Protein AF-A0AAE5P5G8-F1 (afdb_monomer)

pLDDT: mean 90.18, std 6.87, range [53.53, 97.81]

Mean predicted aligned error: 6.52 Å

Organism: Priestia megaterium (NCBI:txid1404)

Foldseek 3Di:
DLVVVLVVLVVVLVVVCVVVVVVDDPVPPVVVVVSVVVSVVVSVVVNVCSVVVPPQDPVSVVCVVCVVVVVVVVD

Secondary structure (DSSP, 8-state):
-HHHHHHHHHHHHHHHHHHHGGGS-TT-HHHHHHHHHHHHHHHHHHHHHHH-TTPPPHHHHHHHHHHHHHHHH--

Solvent-accessible surface area (backbone atoms only — not comparable to full-atom values): 4422 Å² total; per-residue (Å²): 110,71,68,59,51,51,50,51,53,50,50,53,52,51,52,52,47,67,60,51,56,79,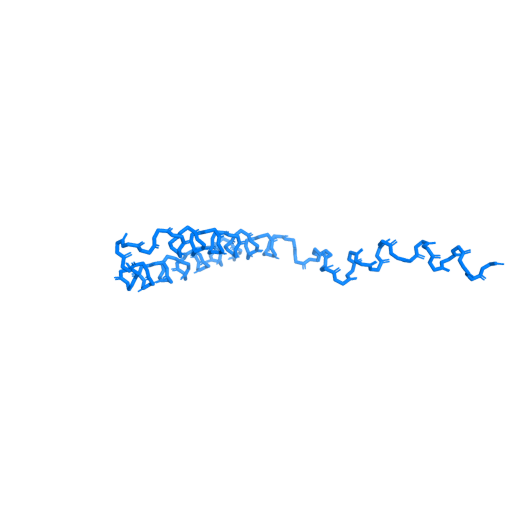72,52,56,89,83,43,58,66,59,52,50,50,50,51,50,53,51,50,51,50,51,50,49,55,53,47,39,73,76,43,71,84,59,80,47,72,68,54,50,48,48,64,66,46,52,63,54,52,64,64,69,79,108

Sequence (75 aa):
MKWITVIGITVCVVLIFLYEWPKMDRNQKKEKAAFVILTTMGWLLAILLLFFPDMPGPTQMIDMLFKPLGKMLEK

Radius of gyration: 18.9 Å; Cα contacts (8 Å, |Δi|>4): 14; chains: 1; bounding box: 51×26×37 Å

Structure (mmCIF, N/CA/C/O backbone):
data_AF-A0AAE5P5G8-F1
#
_entry.id   AF-A0AAE5P5G8-F1
#
loop_
_atom_site.group_PDB
_atom_site.id
_atom_site.type_symbol
_atom_site.label_atom_id
_atom_site.label_alt_id
_atom_site.label_comp_id
_atom_site.label_asym_id
_atom_site.label_entity_id
_atom_site.label_seq_id
_atom_site.pdbx_PDB_ins_code
_atom_site.Cartn_x
_atom_site.Cartn_y
_atom_site.Cartn_z
_atom_site.occupancy
_atom_site.B_iso_or_equiv
_atom_site.auth_seq_id
_atom_site.auth_comp_id
_atom_site.auth_asym_id
_atom_site.auth_atom_id
_atom_site.pdbx_PDB_model_num
ATOM 1 N N . MET A 1 1 ? -5.634 -12.769 -15.509 1.00 76.69 1 MET A N 1
ATOM 2 C CA . MET A 1 1 ? -4.665 -13.067 -14.428 1.00 76.69 1 MET A CA 1
ATOM 3 C C . MET A 1 1 ? -4.437 -11.870 -13.508 1.00 76.69 1 MET A C 1
ATOM 5 O O . MET A 1 1 ? -4.939 -11.911 -12.398 1.00 76.69 1 MET A O 1
ATOM 9 N N . LYS A 1 2 ? -3.789 -10.782 -13.960 1.00 87.00 2 LYS A N 1
ATOM 10 C CA . LYS A 1 2 ? -3.446 -9.610 -13.120 1.00 87.00 2 LYS A CA 1
ATOM 11 C C . LYS A 1 2 ? -4.618 -9.029 -12.305 1.00 87.00 2 LYS A C 1
ATOM 13 O O . LYS A 1 2 ? -4.470 -8.814 -11.112 1.00 87.00 2 LYS A O 1
ATOM 18 N N . TRP A 1 3 ? -5.799 -8.871 -12.905 1.00 91.44 3 TRP A N 1
ATOM 19 C CA . TRP A 1 3 ? -7.005 -8.399 -12.202 1.00 91.44 3 TRP A CA 1
ATOM 20 C C . TRP A 1 3 ? -7.492 -9.334 -11.085 1.00 91.44 3 TRP A C 1
ATOM 22 O O . TRP A 1 3 ? -7.924 -8.858 -10.042 1.00 91.44 3 TRP A O 1
ATOM 32 N N . ILE A 1 4 ? -7.366 -10.655 -11.262 1.00 95.00 4 ILE A N 1
ATOM 33 C CA . ILE A 1 4 ? -7.679 -11.637 -10.209 1.00 95.00 4 ILE A CA 1
ATOM 34 C C . ILE A 1 4 ? -6.700 -11.464 -9.046 1.00 95.00 4 ILE A C 1
ATOM 36 O O . ILE A 1 4 ? -7.104 -11.471 -7.888 1.00 95.00 4 ILE A O 1
ATOM 40 N N . THR A 1 5 ? -5.421 -11.238 -9.347 1.00 94.25 5 THR A N 1
ATOM 41 C CA . THR A 1 5 ? -4.407 -10.953 -8.331 1.00 94.25 5 THR A CA 1
ATOM 42 C C . THR A 1 5 ? -4.681 -9.634 -7.604 1.00 94.25 5 THR A C 1
ATOM 44 O O . THR A 1 5 ? -4.564 -9.595 -6.387 1.00 94.25 5 THR A O 1
ATOM 47 N N . VAL A 1 6 ? -5.118 -8.57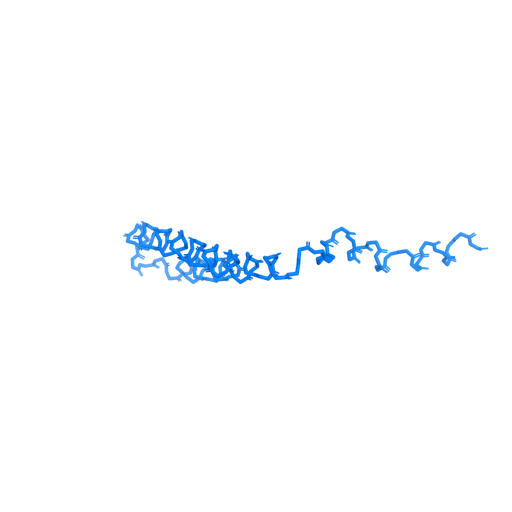8 -8.301 1.00 96.06 6 VAL A N 1
ATOM 48 C CA . VAL A 1 6 ? -5.528 -7.303 -7.673 1.00 96.06 6 VAL A CA 1
ATOM 49 C C . VAL A 1 6 ? -6.708 -7.504 -6.721 1.00 96.06 6 VAL A C 1
ATOM 51 O O . VAL A 1 6 ? -6.697 -6.968 -5.611 1.00 96.06 6 VAL A O 1
ATOM 54 N N . ILE A 1 7 ? -7.701 -8.306 -7.118 1.00 96.69 7 ILE A N 1
ATOM 55 C CA . ILE A 1 7 ? -8.826 -8.667 -6.246 1.00 96.69 7 ILE A CA 1
ATOM 56 C 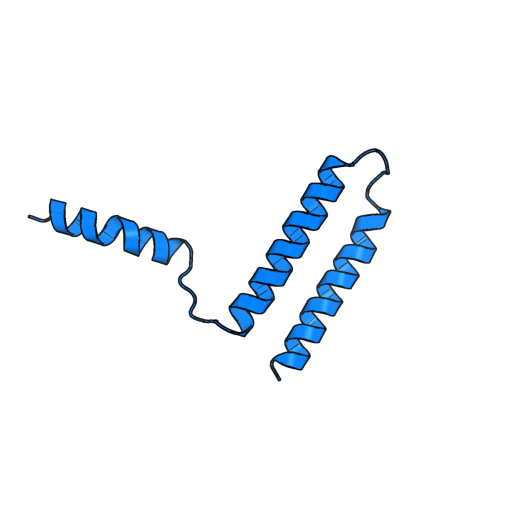C . ILE A 1 7 ? -8.308 -9.423 -5.018 1.00 96.69 7 ILE A C 1
ATOM 58 O O . ILE A 1 7 ? -8.649 -9.049 -3.902 1.00 96.69 7 ILE A O 1
ATOM 62 N N . GLY A 1 8 ? -7.431 -10.414 -5.199 1.00 96.88 8 GLY A N 1
ATOM 63 C CA . GLY A 1 8 ? -6.824 -11.161 -4.092 1.00 96.88 8 GLY A CA 1
ATOM 64 C C . GLY A 1 8 ? -6.046 -10.270 -3.118 1.00 96.88 8 GLY A C 1
ATOM 65 O O . GLY A 1 8 ? -6.261 -10.347 -1.913 1.00 96.88 8 GLY A O 1
ATOM 66 N N . ILE A 1 9 ? -5.208 -9.364 -3.632 1.00 95.88 9 ILE A N 1
ATOM 67 C CA . ILE A 1 9 ? -4.470 -8.378 -2.826 1.00 95.88 9 ILE A CA 1
ATOM 68 C C . ILE A 1 9 ? -5.446 -7.497 -2.037 1.00 95.88 9 ILE A C 1
ATOM 70 O O . ILE A 1 9 ? -5.271 -7.300 -0.836 1.00 95.88 9 ILE A O 1
ATOM 74 N N . THR A 1 10 ? -6.496 -6.997 -2.690 1.00 96.44 10 THR A N 1
ATOM 75 C CA . THR A 1 10 ? -7.510 -6.149 -2.046 1.00 96.44 10 THR A CA 1
ATOM 76 C C . THR A 1 10 ? -8.257 -6.905 -0.950 1.00 96.44 10 THR A C 1
ATOM 78 O O . THR A 1 10 ? -8.438 -6.369 0.138 1.00 96.44 10 THR A O 1
ATOM 81 N N . VAL A 1 11 ? -8.628 -8.165 -1.190 1.00 97.81 11 VAL A N 1
ATOM 82 C CA . VAL A 1 11 ? -9.262 -9.024 -0.181 1.00 97.81 11 VAL A CA 1
ATOM 83 C C . VAL A 1 11 ? -8.341 -9.212 1.025 1.00 97.81 11 VAL A C 1
ATOM 85 O O . VAL A 1 11 ? -8.787 -9.014 2.151 1.00 97.81 11 VAL A O 1
ATOM 88 N N . CYS A 1 12 ? -7.056 -9.513 0.818 1.00 97.12 12 CYS A N 1
ATOM 89 C CA . CYS A 1 12 ? -6.090 -9.630 1.915 1.00 97.12 12 CYS A CA 1
ATOM 90 C C . CYS A 1 12 ? -5.987 -8.334 2.732 1.00 97.12 12 CYS A C 1
ATOM 92 O O . CYS A 1 12 ? -6.011 -8.378 3.960 1.00 97.12 12 CYS A O 1
ATOM 94 N N . VAL A 1 13 ? -5.924 -7.179 2.066 1.00 96.75 13 VAL A N 1
ATOM 95 C CA . VAL A 1 13 ? -5.869 -5.871 2.733 1.00 96.75 13 VAL A CA 1
ATOM 96 C C . VAL A 1 13 ? -7.138 -5.594 3.537 1.00 96.75 13 VAL A C 1
ATOM 98 O O . VAL A 1 13 ? -7.049 -5.148 4.678 1.00 96.75 13 VAL A O 1
ATOM 101 N N . VAL A 1 14 ? -8.314 -5.912 2.991 1.00 97.00 14 VAL A N 1
ATOM 102 C CA . VAL A 1 14 ? -9.591 -5.783 3.708 1.00 97.00 14 VAL A CA 1
ATOM 103 C C . VAL A 1 14 ? -9.625 -6.695 4.934 1.00 97.00 14 VAL A C 1
ATOM 105 O O . VAL A 1 14 ? -10.046 -6.252 5.998 1.00 97.00 14 VAL A O 1
ATOM 108 N N . LEU A 1 15 ? -9.142 -7.936 4.829 1.00 97.19 15 LEU A N 1
ATOM 109 C CA . LEU A 1 15 ? -9.070 -8.858 5.966 1.00 97.19 15 LEU A CA 1
ATOM 110 C C . LEU A 1 15 ? -8.136 -8.341 7.068 1.00 97.19 15 LEU A C 1
ATOM 112 O O . LEU A 1 15 ? -8.513 -8.365 8.239 1.00 97.19 15 LEU A O 1
ATOM 116 N N . ILE A 1 16 ? -6.959 -7.822 6.703 1.00 95.19 16 ILE A N 1
ATOM 117 C CA . ILE A 1 16 ? -6.030 -7.179 7.647 1.00 95.19 16 ILE A CA 1
ATOM 118 C C . ILE A 1 16 ? -6.716 -5.990 8.330 1.00 95.19 16 ILE A C 1
ATOM 120 O O . ILE A 1 16 ? -6.674 -5.870 9.553 1.00 95.19 16 ILE A O 1
ATOM 124 N N . PHE A 1 17 ? -7.395 -5.143 7.553 1.00 95.00 17 PHE A N 1
ATOM 125 C CA . PHE A 1 17 ? -8.116 -3.985 8.072 1.00 95.00 17 PHE A CA 1
ATOM 126 C C . PHE A 1 17 ? -9.207 -4.386 9.066 1.00 95.00 17 PHE A C 1
ATOM 128 O O . PHE A 1 17 ? -9.256 -3.856 10.171 1.00 95.00 17 PHE A O 1
ATOM 135 N N . LEU A 1 18 ? -10.053 -5.353 8.709 1.00 94.81 18 LEU A N 1
ATOM 136 C CA . LEU A 1 18 ? -11.138 -5.831 9.566 1.00 94.81 18 LEU A CA 1
ATOM 137 C C . LEU A 1 18 ? -10.638 -6.521 10.839 1.00 94.81 18 LEU A C 1
ATOM 139 O O . LEU A 1 18 ? -11.331 -6.476 11.851 1.00 94.81 18 LEU A O 1
ATOM 143 N N . TYR A 1 19 ? -9.463 -7.148 10.803 1.00 94.62 19 TYR A N 1
ATOM 144 C CA . TYR A 1 19 ? -8.876 -7.811 11.966 1.00 94.62 19 TYR A CA 1
ATOM 145 C C . TYR A 1 19 ? -8.203 -6.833 12.935 1.00 94.62 19 TYR A C 1
ATOM 147 O O . TYR A 1 19 ? -8.384 -6.946 14.148 1.00 94.62 19 TYR A O 1
ATOM 155 N N . GLU A 1 20 ? -7.448 -5.864 12.415 1.00 92.75 20 GLU A N 1
ATOM 156 C CA . GLU A 1 20 ? -6.635 -4.964 13.239 1.00 92.75 20 GLU A CA 1
ATOM 157 C C . GLU A 1 20 ? -7.432 -3.753 13.750 1.00 92.75 20 GLU A C 1
ATOM 159 O O . GLU A 1 20 ? -7.260 -3.311 14.886 1.00 92.75 20 GLU A O 1
ATOM 164 N N . TRP A 1 21 ? -8.381 -3.251 12.954 1.00 91.31 21 TRP A N 1
ATOM 165 C CA . TRP A 1 21 ? -9.214 -2.103 13.317 1.00 91.31 21 TRP A CA 1
ATOM 166 C C . TRP A 1 21 ? -9.994 -2.246 14.639 1.00 91.31 21 TRP A C 1
ATOM 168 O O . TRP A 1 21 ? -9.964 -1.298 15.431 1.00 91.31 21 TRP A O 1
ATOM 178 N N . PRO A 1 22 ? -10.688 -3.369 14.933 1.00 91.12 22 PRO A N 1
ATOM 179 C CA . PRO A 1 22 ? -11.426 -3.527 16.187 1.00 91.12 22 PRO A CA 1
ATOM 180 C C . PRO A 1 22 ? -10.516 -3.709 17.406 1.00 91.12 22 PRO A C 1
ATOM 182 O O . PRO A 1 22 ? -10.960 -3.466 18.525 1.00 91.12 22 PRO A O 1
ATOM 185 N N . LYS A 1 23 ? -9.256 -4.118 17.210 1.00 90.06 23 LYS A N 1
ATOM 186 C CA . LYS A 1 23 ? -8.279 -4.262 18.298 1.00 90.06 23 LYS A CA 1
ATOM 187 C C . LYS A 1 23 ? -7.701 -2.929 18.760 1.00 90.06 23 LYS A C 1
ATOM 189 O O . LYS A 1 23 ? -7.204 -2.845 19.877 1.00 90.06 23 LYS A O 1
ATOM 194 N N . MET A 1 24 ? -7.769 -1.900 17.917 1.00 89.69 24 MET A N 1
ATOM 195 C CA . MET A 1 24 ? -7.303 -0.563 18.261 1.00 89.69 24 MET A CA 1
ATOM 196 C C . MET A 1 24 ? -8.362 0.207 19.052 1.00 89.69 24 MET A C 1
ATOM 198 O O . MET A 1 24 ? -9.476 0.464 18.574 1.00 89.69 24 MET A O 1
ATOM 202 N N . ASP A 1 25 ? -7.976 0.671 20.237 1.00 86.12 25 ASP A N 1
ATOM 203 C CA . ASP A 1 25 ? -8.829 1.438 21.137 1.00 86.12 25 ASP A CA 1
ATOM 204 C C . ASP A 1 25 ? -9.294 2.757 20.474 1.00 86.12 25 ASP A C 1
ATOM 206 O O . ASP A 1 25 ? -8.680 3.304 19.548 1.00 86.12 25 ASP A O 1
ATOM 210 N N . ARG A 1 26 ? -10.428 3.308 20.913 1.00 78.31 26 ARG A N 1
ATOM 211 C CA . ARG A 1 26 ? -10.944 4.602 20.434 1.00 78.31 26 ARG A CA 1
ATOM 212 C C . ARG A 1 26 ? -9.995 5.762 20.736 1.00 78.31 26 ARG A C 1
ATOM 214 O O . ARG A 1 26 ? -9.982 6.722 19.965 1.00 78.31 26 ARG A O 1
ATOM 221 N N . ASN A 1 27 ? -9.190 5.671 21.796 1.00 85.44 27 ASN A N 1
ATOM 222 C CA . ASN A 1 27 ? -8.216 6.711 22.145 1.00 85.44 27 ASN A CA 1
ATOM 223 C C . ASN A 1 27 ? -6.931 6.679 21.296 1.00 85.44 27 ASN A C 1
ATOM 225 O O . ASN A 1 27 ? -6.214 7.678 21.230 1.00 85.44 27 ASN A O 1
ATOM 229 N N . GLN A 1 28 ? -6.676 5.592 20.566 1.00 89.38 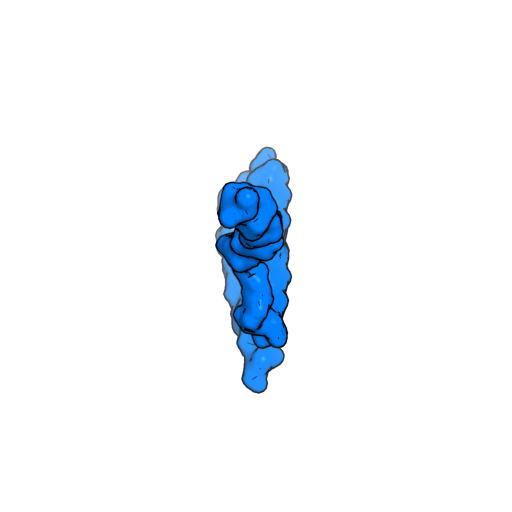28 GLN A N 1
ATOM 230 C CA . GLN A 1 28 ? -5.471 5.372 19.759 1.00 89.38 28 GLN A CA 1
ATOM 231 C C . GLN A 1 28 ? -5.555 6.021 18.362 1.00 89.38 28 GLN A C 1
ATOM 233 O O . GLN A 1 28 ? -5.326 5.397 17.326 1.00 89.38 28 GLN A O 1
ATOM 238 N N . LYS A 1 29 ? -5.908 7.313 18.300 1.00 88.81 2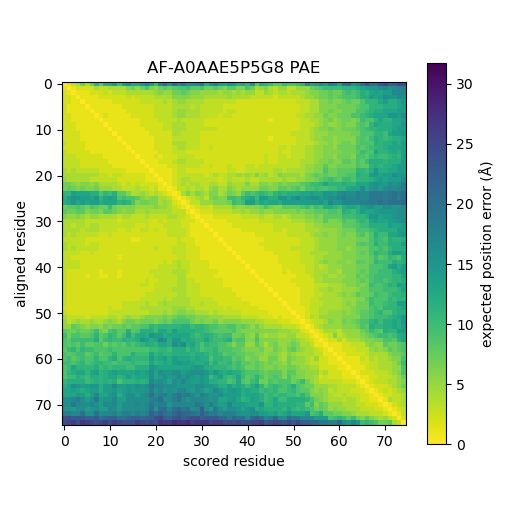9 LYS A N 1
ATOM 239 C CA . LYS A 1 29 ? -6.141 8.024 17.024 1.00 88.81 29 LYS A CA 1
ATOM 240 C C . LYS A 1 29 ? -4.896 8.089 16.129 1.00 88.81 29 LYS A C 1
ATOM 242 O O . LYS A 1 29 ? -5.019 7.992 14.911 1.00 88.81 29 LYS A O 1
ATOM 247 N N . LYS A 1 30 ? -3.705 8.243 16.724 1.00 91.69 30 LYS A N 1
ATOM 248 C CA . LYS A 1 30 ? -2.430 8.298 15.986 1.00 91.69 30 LYS A CA 1
ATOM 249 C C . LYS A 1 30 ? -2.061 6.944 15.382 1.00 91.69 30 LYS A C 1
ATOM 251 O O . LYS A 1 30 ? -1.648 6.894 14.230 1.00 91.69 30 LYS A O 1
ATOM 256 N N . GLU A 1 31 ? -2.263 5.860 16.126 1.00 93.44 31 GLU A N 1
ATOM 257 C CA . GLU A 1 31 ? -1.999 4.502 15.637 1.00 93.44 31 GLU A CA 1
ATOM 258 C C . GLU A 1 31 ? -2.977 4.103 14.533 1.00 93.44 31 GLU A C 1
ATOM 260 O O . GLU A 1 31 ? -2.547 3.563 13.520 1.00 93.44 31 GLU A O 1
ATOM 265 N N . LYS A 1 32 ? -4.261 4.474 14.647 1.00 91.88 32 LYS A N 1
ATOM 266 C CA . LYS A 1 32 ? -5.235 4.295 13.557 1.00 91.88 32 LYS A CA 1
ATOM 267 C C . LYS A 1 32 ? -4.828 5.044 12.293 1.00 91.88 32 LYS A C 1
ATOM 269 O O . LYS A 1 32 ? -4.912 4.486 11.203 1.00 91.88 32 LYS A O 1
ATOM 274 N N . ALA A 1 33 ? -4.361 6.285 12.429 1.00 93.88 33 ALA A N 1
ATOM 275 C CA . ALA A 1 33 ? -3.862 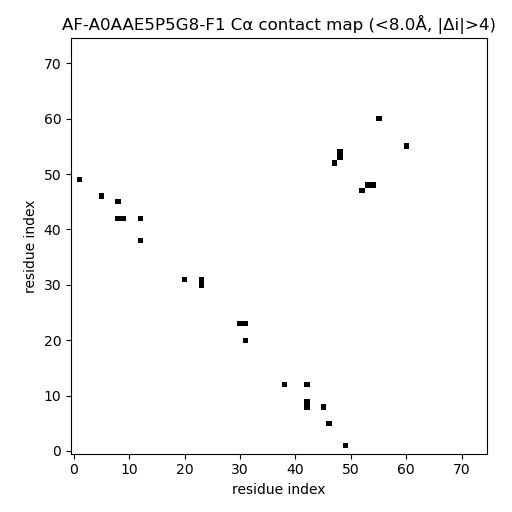7.054 11.293 1.00 93.88 33 ALA A CA 1
ATOM 276 C C . ALA A 1 33 ? -2.631 6.386 10.657 1.00 93.88 33 ALA A C 1
ATOM 278 O O . ALA A 1 33 ? -2.606 6.192 9.444 1.00 93.88 33 ALA A O 1
ATOM 279 N N . ALA A 1 34 ? -1.650 5.975 11.466 1.00 95.69 34 ALA A N 1
ATOM 280 C CA . ALA A 1 34 ? -0.467 5.268 10.983 1.00 95.69 34 ALA A CA 1
ATOM 281 C C . ALA A 1 34 ? -0.839 3.955 10.276 1.00 95.69 34 ALA A C 1
ATOM 283 O O . ALA A 1 34 ? -0.353 3.692 9.180 1.00 95.69 34 ALA A O 1
ATOM 284 N N . PHE A 1 35 ? -1.753 3.174 10.851 1.00 95.31 35 PHE A N 1
ATOM 285 C CA . PHE A 1 35 ? -2.243 1.932 10.264 1.00 95.31 35 PHE A CA 1
ATOM 286 C C . PHE A 1 35 ? -2.896 2.152 8.900 1.00 95.31 35 PHE A C 1
ATOM 288 O O . PHE A 1 35 ? -2.543 1.468 7.940 1.00 95.31 35 PHE A O 1
ATOM 295 N N . VAL A 1 36 ? -3.800 3.129 8.784 1.00 95.25 36 VAL A N 1
ATOM 296 C CA . VAL A 1 36 ? -4.462 3.458 7.511 1.00 95.25 36 VAL A CA 1
ATOM 297 C C . VAL A 1 36 ? -3.436 3.880 6.463 1.00 95.25 36 VAL A C 1
ATOM 299 O O . VAL A 1 36 ? -3.474 3.379 5.340 1.00 95.25 36 VAL A O 1
ATOM 302 N N . ILE A 1 37 ? -2.505 4.766 6.823 1.00 96.88 37 ILE A N 1
ATOM 303 C CA . ILE A 1 37 ? -1.481 5.275 5.904 1.00 96.88 37 ILE A CA 1
ATOM 304 C C . ILE A 1 37 ? -0.588 4.131 5.421 1.00 96.88 37 ILE A C 1
ATOM 306 O O . ILE A 1 37 ? -0.461 3.928 4.216 1.00 96.88 37 ILE A O 1
ATOM 310 N N . LEU A 1 38 ? -0.022 3.347 6.341 1.00 96.56 38 LEU A N 1
ATOM 311 C CA . LEU A 1 38 ? 0.887 2.250 6.007 1.00 96.56 38 LEU A CA 1
ATOM 312 C C . LEU A 1 38 ? 0.192 1.163 5.184 1.00 96.56 38 LEU A C 1
ATOM 314 O O . LEU A 1 38 ? 0.746 0.698 4.189 1.00 96.56 38 LEU A O 1
ATOM 318 N N . THR A 1 39 ? -1.038 0.801 5.547 1.00 96.25 39 THR A N 1
ATOM 319 C CA . THR A 1 39 ? -1.824 -0.201 4.815 1.00 96.25 39 THR A CA 1
ATOM 320 C C . THR A 1 39 ? -2.151 0.280 3.404 1.00 96.25 39 THR A C 1
ATOM 322 O O . THR A 1 39 ? -1.988 -0.469 2.442 1.00 96.25 39 THR A O 1
ATOM 325 N N . THR A 1 40 ? -2.546 1.547 3.253 1.00 96.69 40 THR A N 1
ATOM 326 C CA . THR A 1 40 ? -2.847 2.135 1.939 1.00 96.69 40 THR A CA 1
ATOM 327 C C . THR A 1 40 ? -1.590 2.225 1.076 1.00 96.69 40 THR A C 1
ATOM 329 O O . THR A 1 40 ? -1.624 1.856 -0.0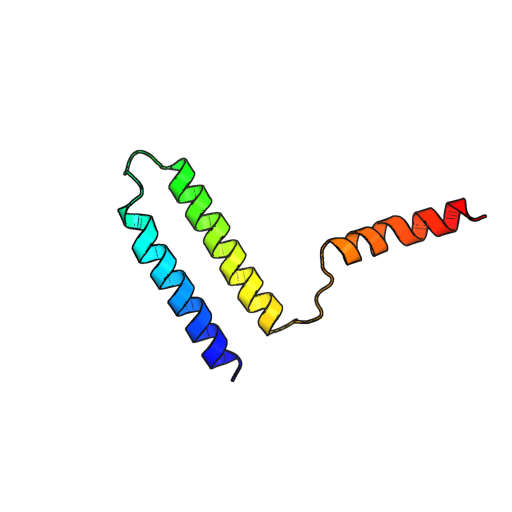95 1.00 96.69 40 THR A O 1
ATOM 332 N N . MET A 1 41 ? -0.462 2.655 1.650 1.00 97.12 41 MET A N 1
ATOM 333 C CA . MET A 1 41 ? 0.823 2.700 0.949 1.00 97.12 41 MET A CA 1
ATOM 334 C C . MET A 1 41 ? 1.268 1.308 0.495 1.00 97.12 41 MET A C 1
ATOM 336 O O . MET A 1 41 ? 1.659 1.145 -0.658 1.00 97.12 41 MET A O 1
ATOM 340 N N . GLY A 1 42 ? 1.168 0.299 1.364 1.00 95.56 42 GLY A N 1
ATOM 341 C CA . GLY A 1 42 ? 1.500 -1.085 1.025 1.00 95.56 42 GLY A CA 1
ATOM 342 C C . GLY A 1 42 ? 0.599 -1.659 -0.070 1.00 95.56 42 GLY A C 1
ATOM 343 O O . GLY A 1 42 ? 1.090 -2.300 -0.997 1.00 95.56 42 GLY A O 1
ATOM 344 N N . TRP A 1 43 ? -0.705 -1.377 -0.014 1.00 97.44 43 TRP A N 1
ATOM 345 C CA . TRP A 1 43 ? -1.661 -1.784 -1.047 1.00 97.44 43 TRP A CA 1
ATOM 346 C C . TRP A 1 43 ? -1.346 -1.153 -2.407 1.00 97.44 43 TRP A C 1
ATOM 348 O O . TRP A 1 43 ? -1.266 -1.861 -3.412 1.00 97.44 43 TRP A O 1
ATOM 358 N N . LEU A 1 44 ? -1.098 0.161 -2.434 1.00 96.25 44 LEU A N 1
ATOM 359 C CA . LEU A 1 44 ? -0.700 0.871 -3.649 1.00 96.25 44 LEU A CA 1
ATOM 360 C C . LEU A 1 44 ? 0.611 0.323 -4.212 1.00 96.25 44 LEU A C 1
ATOM 362 O O . LEU A 1 44 ? 0.688 0.062 -5.409 1.00 96.25 44 LEU A O 1
ATOM 366 N N . LEU A 1 45 ? 1.614 0.094 -3.360 1.00 93.88 45 LEU A N 1
ATOM 367 C CA . LEU A 1 45 ? 2.900 -0.471 -3.765 1.00 93.88 45 LEU A CA 1
ATOM 368 C C . LEU A 1 45 ? 2.737 -1.869 -4.377 1.00 93.88 45 LEU A C 1
ATOM 370 O O . LEU A 1 45 ? 3.328 -2.155 -5.416 1.00 93.88 45 LEU A O 1
ATOM 374 N N . ALA A 1 46 ? 1.906 -2.724 -3.774 1.00 94.25 46 ALA A N 1
ATOM 375 C CA . ALA A 1 46 ? 1.631 -4.064 -4.286 1.00 94.25 46 ALA A CA 1
ATOM 376 C C . ALA A 1 46 ? 0.979 -4.026 -5.677 1.00 94.25 46 ALA A C 1
ATOM 378 O O . ALA A 1 46 ? 1.364 -4.788 -6.565 1.00 94.25 46 ALA A O 1
ATOM 379 N N . ILE A 1 47 ? 0.028 -3.110 -5.894 1.00 94.69 47 ILE A N 1
ATOM 380 C CA . ILE A 1 47 ? -0.571 -2.886 -7.215 1.00 94.69 47 ILE A CA 1
ATOM 381 C C . ILE A 1 47 ? 0.487 -2.368 -8.195 1.00 94.69 47 ILE A C 1
ATOM 383 O O . ILE A 1 47 ? 0.593 -2.884 -9.307 1.00 94.69 47 ILE A O 1
ATOM 387 N N . LEU A 1 48 ? 1.292 -1.386 -7.787 1.00 92.81 48 LEU A N 1
ATOM 388 C CA . LEU A 1 48 ? 2.314 -0.775 -8.632 1.00 92.81 48 LEU A CA 1
ATOM 389 C C . LEU A 1 48 ? 3.315 -1.828 -9.126 1.00 92.81 48 LEU A C 1
ATOM 391 O O . LEU A 1 48 ? 3.556 -1.910 -10.326 1.00 92.81 48 LEU A O 1
ATOM 395 N N . LEU A 1 49 ? 3.813 -2.694 -8.237 1.00 91.69 49 LEU A N 1
ATOM 396 C CA . LEU A 1 49 ? 4.729 -3.791 -8.576 1.00 91.69 49 LEU A CA 1
ATOM 397 C C . LEU A 1 49 ? 4.098 -4.845 -9.495 1.00 91.69 49 LEU A C 1
ATOM 399 O O . LEU A 1 49 ? 4.781 -5.448 -10.318 1.00 91.69 49 LEU A O 1
ATOM 403 N N . LEU A 1 50 ? 2.787 -5.066 -9.401 1.00 92.88 50 LEU A N 1
ATOM 404 C CA . LEU A 1 50 ? 2.088 -6.012 -10.272 1.00 92.88 50 LEU A CA 1
ATOM 405 C C . LEU A 1 50 ? 1.998 -5.520 -11.732 1.00 92.88 50 LEU A C 1
ATOM 407 O O . LEU A 1 50 ? 1.987 -6.319 -12.684 1.00 92.88 50 LEU A O 1
ATOM 411 N N . PHE A 1 51 ? 1.923 -4.203 -11.930 1.00 91.06 51 PHE A N 1
ATOM 412 C CA . PHE A 1 51 ? 1.908 -3.588 -13.258 1.00 91.06 51 PHE A CA 1
ATOM 413 C C . PHE A 1 51 ? 3.310 -3.240 -13.767 1.00 91.06 51 PHE A C 1
ATOM 415 O O . PHE A 1 51 ? 3.571 -3.461 -14.949 1.00 91.06 51 PHE A O 1
ATOM 422 N N . PHE A 1 52 ? 4.206 -2.803 -12.883 1.00 90.38 52 PHE A N 1
ATOM 423 C CA . PHE A 1 52 ? 5.587 -2.417 -13.170 1.00 90.38 52 PHE A CA 1
ATOM 424 C C . PHE A 1 52 ? 6.561 -3.229 -12.293 1.00 90.38 52 PHE A C 1
ATOM 426 O O . PHE A 1 52 ? 7.094 -2.707 -11.311 1.00 90.38 52 PHE A O 1
ATOM 433 N N . PRO A 1 53 ? 6.782 -4.514 -12.620 1.00 85.69 53 PRO A N 1
ATOM 434 C CA . PRO A 1 53 ? 7.634 -5.398 -11.821 1.00 85.69 53 PRO A CA 1
ATOM 435 C C . PRO A 1 53 ? 9.108 -4.971 -11.822 1.00 85.69 53 PRO A C 1
ATOM 437 O O . PRO A 1 53 ? 9.798 -5.182 -10.831 1.00 85.69 53 PRO A O 1
ATOM 440 N N . ASP A 1 54 ? 9.563 -4.311 -12.889 1.00 85.31 54 ASP A N 1
ATOM 441 C CA . ASP A 1 54 ? 10.951 -3.865 -13.061 1.00 85.31 54 ASP A CA 1
ATOM 442 C C . ASP A 1 54 ? 11.182 -2.426 -12.565 1.00 85.31 54 ASP A C 1
ATOM 444 O O . ASP A 1 54 ? 12.077 -1.725 -13.043 1.00 85.31 54 ASP A O 1
ATOM 448 N N . MET A 1 55 ? 10.350 -1.939 -11.636 1.00 84.31 55 MET A N 1
ATOM 449 C CA . MET A 1 55 ? 10.580 -0.627 -11.032 1.00 84.31 55 MET A CA 1
ATOM 450 C C . MET A 1 55 ? 11.925 -0.593 -10.300 1.00 84.31 55 MET A C 1
ATOM 452 O O . MET A 1 55 ? 12.227 -1.517 -9.539 1.00 84.31 55 MET A O 1
ATOM 456 N N . PRO A 1 56 ? 12.703 0.493 -10.462 1.00 81.44 56 PRO A N 1
ATOM 457 C CA . PRO A 1 56 ? 13.968 0.637 -9.772 1.00 81.44 56 PRO A CA 1
ATOM 458 C C . PRO A 1 56 ? 13.726 0.687 -8.262 1.00 81.44 56 PRO A C 1
ATOM 460 O O . PRO A 1 56 ? 13.049 1.575 -7.744 1.00 81.44 56 PRO A O 1
ATOM 463 N N . GLY A 1 57 ? 14.276 -0.289 -7.552 1.00 83.38 57 GLY A N 1
ATOM 464 C CA . GLY A 1 57 ? 14.260 -0.349 -6.104 1.00 83.38 57 GLY A CA 1
ATOM 465 C C . GLY A 1 57 ? 15.138 0.736 -5.469 1.00 83.38 57 GLY A C 1
ATOM 466 O O . GLY A 1 57 ? 15.958 1.365 -6.144 1.00 83.38 57 GLY A O 1
ATOM 467 N N . PRO A 1 58 ? 15.036 0.924 -4.142 1.00 82.88 58 PRO A N 1
ATOM 468 C CA . PRO A 1 58 ? 15.772 1.965 -3.424 1.00 82.88 58 PRO A CA 1
ATOM 469 C C . PRO A 1 58 ? 17.283 1.898 -3.661 1.00 82.88 58 PRO A C 1
ATOM 471 O O . PRO A 1 58 ? 17.925 2.919 -3.883 1.00 82.88 58 PRO A O 1
ATOM 474 N N . THR A 1 59 ? 17.850 0.692 -3.702 1.00 82.88 59 THR A N 1
ATOM 475 C CA . THR A 1 59 ? 19.278 0.481 -3.974 1.00 82.88 59 THR A CA 1
ATOM 476 C C . THR A 1 59 ? 19.675 0.949 -5.375 1.00 82.88 59 THR A C 1
ATOM 478 O O . THR A 1 59 ? 20.707 1.588 -5.540 1.00 82.88 59 THR A O 1
ATOM 481 N N . GLN A 1 60 ? 18.828 0.711 -6.379 1.00 84.31 60 GLN A N 1
ATOM 482 C CA . GLN A 1 60 ? 19.077 1.152 -7.755 1.00 84.31 60 GLN A CA 1
ATOM 483 C C . GLN A 1 60 ? 18.934 2.675 -7.887 1.00 84.31 60 GLN A C 1
ATOM 485 O O . GLN A 1 60 ? 19.657 3.291 -8.667 1.00 84.31 60 GLN A O 1
ATOM 490 N N . MET A 1 61 ? 18.058 3.303 -7.094 1.00 85.75 61 MET A N 1
ATOM 491 C CA . MET A 1 61 ? 17.972 4.766 -7.007 1.00 85.75 61 MET A CA 1
ATOM 492 C C . MET A 1 61 ? 19.234 5.379 -6.386 1.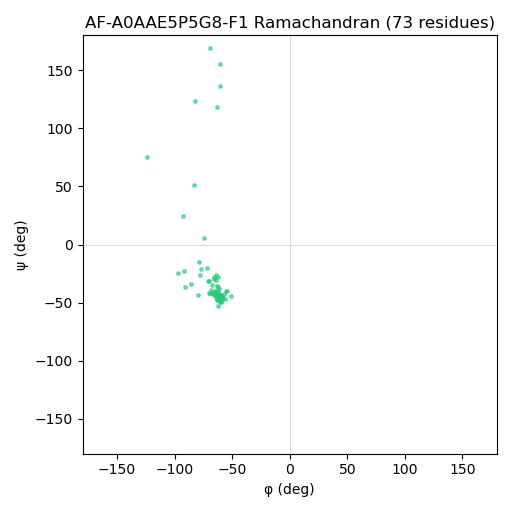00 85.75 61 MET A C 1
ATOM 494 O O . MET A 1 61 ? 19.727 6.389 -6.886 1.00 85.75 61 MET A O 1
ATOM 498 N N . ILE A 1 62 ? 19.774 4.762 -5.327 1.00 87.50 62 ILE A N 1
ATOM 499 C CA . ILE A 1 62 ? 21.058 5.159 -4.732 1.00 87.50 62 ILE A CA 1
ATOM 500 C C . ILE A 1 62 ? 22.169 5.029 -5.777 1.00 87.50 62 ILE A C 1
ATOM 502 O O . ILE A 1 62 ? 22.872 6.002 -6.036 1.00 87.50 62 ILE A O 1
ATOM 506 N N . ASP A 1 63 ? 22.271 3.897 -6.472 1.00 86.50 63 ASP A N 1
ATOM 507 C CA . ASP A 1 63 ? 23.257 3.741 -7.544 1.00 86.50 63 ASP A CA 1
ATOM 508 C C . ASP A 1 63 ? 23.109 4.819 -8.628 1.00 86.50 63 ASP A C 1
ATOM 510 O O . ASP A 1 63 ? 24.106 5.394 -9.055 1.00 86.50 63 ASP A O 1
ATOM 514 N N . MET A 1 64 ? 21.889 5.167 -9.052 1.00 85.75 64 MET A N 1
ATOM 515 C CA . MET A 1 64 ? 21.673 6.255 -10.019 1.00 85.75 64 MET A CA 1
ATOM 516 C C . MET A 1 64 ? 22.149 7.622 -9.507 1.00 85.75 64 MET A C 1
ATOM 518 O O . MET A 1 64 ? 22.708 8.393 -10.286 1.00 85.75 64 MET A O 1
ATOM 522 N N . LEU A 1 65 ? 21.956 7.917 -8.218 1.00 87.94 65 LEU A N 1
ATOM 523 C CA . LEU A 1 65 ? 22.399 9.164 -7.587 1.00 87.94 65 LEU A CA 1
ATOM 524 C C . LEU A 1 65 ? 23.926 9.242 -7.448 1.00 87.94 65 LEU A C 1
ATOM 526 O O . LEU A 1 65 ? 24.513 10.291 -7.703 1.00 87.94 65 LEU A O 1
ATOM 530 N N . PHE A 1 66 ? 24.575 8.143 -7.058 1.00 87.12 66 PHE A N 1
ATOM 531 C CA . PHE A 1 66 ? 25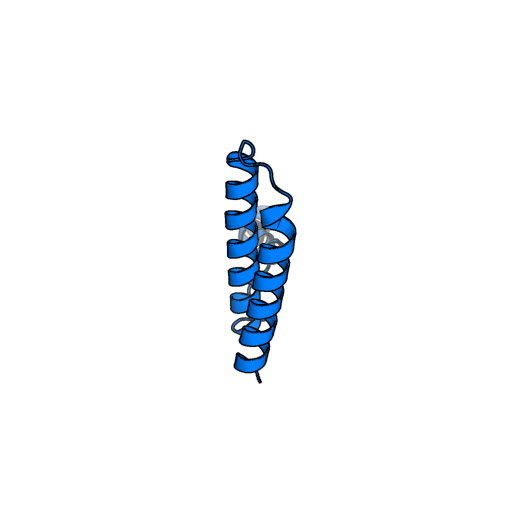.992 8.141 -6.677 1.00 87.12 66 PHE A CA 1
ATOM 532 C C . PHE A 1 66 ? 26.952 7.722 -7.798 1.00 87.12 66 PHE A C 1
ATOM 534 O O . PHE A 1 66 ? 28.104 8.155 -7.811 1.00 87.12 66 PHE A O 1
ATOM 541 N N . LYS A 1 67 ? 26.503 6.952 -8.795 1.00 85.75 67 LYS A N 1
ATOM 542 C CA . LYS A 1 67 ? 27.306 6.576 -9.972 1.00 85.75 67 LYS A CA 1
ATOM 543 C C . LYS A 1 67 ? 27.900 7.762 -10.754 1.00 85.75 67 LYS A C 1
ATOM 545 O O . LYS A 1 67 ? 29.053 7.642 -11.172 1.00 85.75 67 LYS A O 1
ATOM 550 N N . PRO A 1 68 ? 27.207 8.901 -10.973 1.00 85.19 68 PRO A N 1
ATOM 551 C CA . PRO A 1 68 ? 27.835 10.066 -11.601 1.00 85.19 68 PRO A CA 1
ATOM 552 C C . PRO A 1 68 ? 28.915 10.707 -10.717 1.00 85.19 68 PRO A C 1
ATOM 554 O O . PRO A 1 68 ? 29.938 11.131 -11.245 1.00 85.19 68 PRO A O 1
ATOM 557 N N . LEU A 1 69 ? 28.737 10.715 -9.391 1.00 86.31 69 LEU A N 1
ATOM 558 C CA . LEU A 1 69 ? 29.733 11.240 -8.448 1.00 86.31 69 LEU A CA 1
ATOM 559 C C . LEU A 1 69 ? 30.998 10.371 -8.416 1.00 86.31 69 LEU A C 1
ATOM 561 O O . LEU A 1 69 ? 32.102 10.904 -8.454 1.00 86.31 69 LEU A O 1
ATOM 565 N N . GLY A 1 70 ? 30.850 9.041 -8.432 1.00 83.50 70 GLY A N 1
ATOM 566 C CA . GLY A 1 70 ? 31.983 8.112 -8.523 1.00 83.50 70 GLY A CA 1
ATOM 567 C C . GLY A 1 70 ? 32.818 8.331 -9.788 1.00 83.50 70 GLY A C 1
ATOM 568 O O . GLY A 1 70 ? 34.036 8.455 -9.713 1.00 83.50 70 GLY A O 1
ATOM 569 N N . LYS A 1 71 ? 32.161 8.515 -10.941 1.00 83.62 71 LYS A N 1
ATOM 570 C CA . LYS A 1 71 ? 32.843 8.825 -12.210 1.00 83.62 71 LYS A CA 1
ATOM 571 C C . LYS A 1 71 ? 33.575 10.169 -12.218 1.00 83.62 71 LYS A C 1
ATOM 573 O O . LYS A 1 71 ? 34.499 10.337 -13.007 1.00 83.62 71 LYS A O 1
ATOM 578 N N . MET A 1 72 ? 33.145 11.135 -11.404 1.00 84.06 72 MET A N 1
ATOM 579 C CA . MET A 1 72 ? 33.844 12.418 -11.262 1.00 84.06 72 MET A CA 1
ATOM 580 C C . MET A 1 72 ? 35.088 12.316 -10.373 1.00 84.06 72 MET A C 1
ATOM 582 O O . MET A 1 72 ? 35.990 13.125 -10.546 1.00 84.06 72 MET A O 1
ATOM 586 N N . LEU A 1 73 ? 35.131 11.354 -9.444 1.00 83.56 73 LEU A N 1
ATOM 587 C CA . LEU A 1 73 ? 36.247 11.136 -8.515 1.00 83.56 73 LEU A CA 1
ATOM 588 C C . LEU A 1 73 ? 37.300 10.143 -9.032 1.00 83.56 73 LEU A C 1
ATOM 590 O O . LEU A 1 73 ? 38.437 10.188 -8.581 1.00 83.56 73 LEU A O 1
ATOM 594 N N . GLU A 1 74 ? 36.947 9.257 -9.969 1.00 80.62 74 GLU A N 1
ATOM 595 C CA . GLU A 1 74 ? 37.895 8.357 -10.657 1.00 80.62 74 GLU A CA 1
ATOM 596 C C . GLU A 1 74 ? 38.777 9.065 -11.709 1.00 80.62 74 GLU A C 1
ATOM 598 O O . GLU A 1 74 ? 39.527 8.405 -12.431 1.00 80.62 74 GLU A O 1
ATOM 603 N N . LYS A 1 75 ? 38.693 10.395 -11.821 1.00 53.53 75 LYS A N 1
ATOM 604 C CA . LYS A 1 75 ? 39.439 11.213 -12.781 1.00 53.53 75 LYS A CA 1
ATOM 605 C C . LYS A 1 75 ? 40.328 12.216 -12.060 1.00 53.53 75 LYS A C 1
ATOM 607 O O . LYS A 1 75 ? 41.450 12.437 -12.566 1.00 53.53 75 LYS A O 1
#